Protein AF-A0A924QX94-F1 (afdb_monomer_lite)

Radius of gyration: 23.27 Å; chains: 1; bounding box: 50×50×62 Å

pLDDT: mean 78.45, std 13.88, range [42.31, 93.88]

Secondary structure (DSSP, 8-state):
------HHHHHHHHHHHHHHHHHHHHHHHHHHHHHHHHHHHH---HHHHHHHHHHHHHS--HHHHHHHHHHHHHHHHHHHHHHHHHHHHHHHHHHHHHHS----------

Structure (mmCIF, N/CA/C/O backbone):
data_AF-A0A924QX94-F1
#
_entry.id   AF-A0A924QX94-F1
#
loop_
_atom_site.group_PDB
_atom_site.id
_atom_site.type_symbol
_atom_site.label_atom_id
_atom_site.label_alt_id
_atom_site.label_comp_id
_atom_s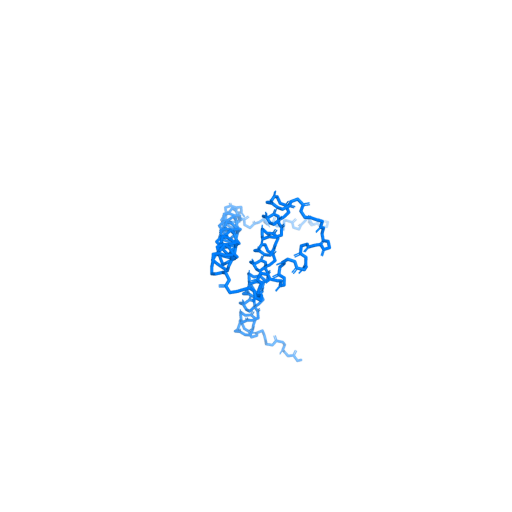ite.label_asym_id
_atom_site.label_entity_id
_atom_site.label_seq_id
_atom_site.pdbx_PDB_ins_code
_atom_site.Cartn_x
_atom_site.Cartn_y
_atom_site.Cartn_z
_atom_site.occupancy
_atom_site.B_iso_or_equiv
_atom_site.auth_seq_id
_atom_site.auth_comp_id
_atom_site.auth_asym_id
_atom_site.auth_atom_id
_atom_site.pdbx_PDB_model_num
ATOM 1 N N . MET A 1 1 ? 2.040 -14.437 -40.453 1.00 45.94 1 MET A N 1
ATOM 2 C CA . MET A 1 1 ? 1.591 -13.241 -39.712 1.00 45.94 1 MET A CA 1
ATOM 3 C C . MET A 1 1 ? 2.743 -12.791 -38.835 1.00 45.94 1 MET A C 1
ATOM 5 O O . MET A 1 1 ? 3.091 -13.493 -37.897 1.00 45.94 1 MET A O 1
ATOM 9 N N . SER A 1 2 ? 3.427 -11.716 -39.220 1.00 46.53 2 SER A N 1
ATOM 10 C CA . SER A 1 2 ? 4.551 -11.171 -38.459 1.00 46.53 2 SER A CA 1
ATOM 11 C C . SER A 1 2 ? 4.023 -10.560 -37.163 1.00 46.53 2 SER A C 1
ATOM 13 O O . SER A 1 2 ? 3.337 -9.541 -37.210 1.00 46.53 2 SER A O 1
ATOM 15 N N . ASN A 1 3 ? 4.331 -11.182 -36.024 1.00 59.75 3 ASN A N 1
ATOM 16 C CA . ASN A 1 3 ? 4.205 -10.555 -34.709 1.00 59.75 3 ASN A CA 1
ATOM 17 C C . ASN A 1 3 ? 5.176 -9.368 -34.662 1.00 59.75 3 ASN A C 1
ATOM 19 O O . ASN A 1 3 ? 6.325 -9.512 -34.248 1.00 59.75 3 ASN A O 1
ATOM 23 N N . PHE A 1 4 ? 4.740 -8.210 -35.158 1.00 59.66 4 PHE A N 1
ATOM 24 C CA . PHE A 1 4 ? 5.426 -6.951 -34.914 1.00 59.66 4 PHE A CA 1
ATOM 25 C C . PHE A 1 4 ? 5.345 -6.701 -33.407 1.00 59.66 4 PHE A C 1
ATOM 27 O O . PHE A 1 4 ? 4.271 -6.460 -32.863 1.00 59.66 4 PHE A O 1
ATOM 34 N N . TYR A 1 5 ? 6.476 -6.851 -32.723 1.00 73.38 5 TYR A N 1
ATOM 35 C CA . TYR A 1 5 ? 6.614 -6.452 -31.332 1.00 73.38 5 TYR A CA 1
ATOM 36 C C . TYR A 1 5 ? 6.483 -4.931 -31.286 1.00 73.38 5 TYR A C 1
ATOM 38 O O . TYR A 1 5 ? 7.376 -4.234 -31.764 1.00 73.38 5 TYR A O 1
ATOM 46 N N . ASP A 1 6 ? 5.365 -4.426 -30.768 1.00 82.06 6 ASP A N 1
ATOM 47 C CA . ASP A 1 6 ? 5.214 -3.003 -30.489 1.00 82.06 6 ASP A CA 1
ATOM 48 C C . ASP A 1 6 ? 5.859 -2.700 -29.121 1.00 82.06 6 ASP A C 1
ATOM 50 O O . ASP A 1 6 ? 5.294 -3.044 -28.071 1.00 82.06 6 ASP A O 1
ATOM 54 N N . PRO A 1 7 ? 7.058 -2.085 -29.097 1.00 84.88 7 PRO A N 1
ATOM 55 C CA . PRO A 1 7 ? 7.764 -1.799 -27.854 1.00 84.88 7 PRO A CA 1
ATOM 56 C C . PRO A 1 7 ? 6.993 -0.818 -26.964 1.00 84.88 7 PRO A C 1
ATOM 58 O O . PRO A 1 7 ? 7.144 -0.864 -25.741 1.00 84.88 7 PRO A O 1
ATOM 61 N N . TRP A 1 8 ? 6.157 0.046 -27.547 1.00 87.62 8 TRP A N 1
ATOM 62 C CA . TRP A 1 8 ? 5.393 1.042 -26.804 1.00 87.62 8 TRP A CA 1
ATOM 63 C C . TRP A 1 8 ? 4.228 0.407 -26.068 1.00 87.62 8 TRP A C 1
ATOM 65 O O . TRP A 1 8 ? 4.054 0.654 -24.874 1.00 87.62 8 TRP A O 1
ATOM 75 N N . GLN A 1 9 ? 3.482 -0.476 -26.732 1.00 87.56 9 GLN A N 1
ATOM 76 C CA . GLN A 1 9 ? 2.386 -1.198 -26.092 1.00 87.56 9 GLN A CA 1
ATOM 77 C C . GLN A 1 9 ? 2.892 -2.059 -24.924 1.00 87.56 9 GLN A C 1
ATOM 79 O O . GLN A 1 9 ? 2.299 -2.047 -23.841 1.00 87.56 9 GLN A O 1
ATOM 84 N N . HIS A 1 10 ? 4.027 -2.745 -25.102 1.00 85.81 10 HIS A N 1
ATOM 85 C CA . HIS A 1 10 ? 4.634 -3.539 -24.034 1.00 85.81 10 HIS A CA 1
ATOM 86 C C . HIS A 1 10 ? 5.108 -2.672 -22.853 1.00 85.81 10 HIS A C 1
ATOM 88 O O . HIS A 1 10 ? 4.845 -3.000 -21.693 1.00 85.81 10 HIS A O 1
ATOM 94 N N . ALA A 1 11 ? 5.757 -1.534 -23.127 1.00 86.56 11 ALA A N 1
ATOM 95 C CA . ALA A 1 11 ? 6.201 -0.601 -22.092 1.00 86.56 11 ALA A CA 1
ATOM 96 C C . ALA A 1 11 ? 5.026 -0.008 -21.296 1.00 86.56 11 ALA A C 1
ATOM 98 O O . ALA A 1 11 ? 5.083 0.058 -20.066 1.00 86.56 11 ALA A O 1
ATOM 99 N N . ILE A 1 12 ? 3.942 0.365 -21.983 1.00 91.31 12 ILE A N 1
ATOM 100 C CA . ILE A 1 12 ? 2.715 0.883 -21.368 1.00 91.31 12 ILE A CA 1
ATOM 101 C C . ILE A 1 12 ? 2.096 -0.167 -20.440 1.00 91.31 12 ILE A C 1
ATOM 103 O O . ILE A 1 12 ? 1.790 0.132 -19.284 1.00 91.31 12 ILE A O 1
ATOM 107 N N . GLN A 1 13 ? 1.962 -1.412 -20.902 1.00 90.25 13 GLN A N 1
ATOM 108 C CA . GLN A 1 13 ? 1.401 -2.495 -20.094 1.00 90.25 13 GLN A CA 1
ATOM 109 C C . GLN A 1 13 ? 2.226 -2.744 -18.823 1.00 90.25 13 GLN A C 1
ATOM 111 O O . GLN A 1 13 ? 1.664 -2.884 -17.733 1.00 90.25 13 GLN A O 1
ATOM 116 N N . LEU A 1 14 ? 3.557 -2.757 -18.936 1.00 88.81 14 LEU A N 1
ATOM 117 C CA . LEU A 1 14 ? 4.455 -2.902 -17.788 1.00 88.81 14 LEU A CA 1
ATOM 118 C C . LEU A 1 14 ? 4.328 -1.736 -16.804 1.00 88.81 14 LEU A C 1
ATOM 120 O O . LEU A 1 14 ? 4.304 -1.968 -15.595 1.00 88.81 14 LEU A O 1
ATOM 124 N N . PHE A 1 15 ? 4.230 -0.501 -17.301 1.00 89.56 15 PHE A N 1
ATOM 125 C CA . PHE A 1 15 ? 4.041 0.679 -16.462 1.00 89.56 15 PHE A CA 1
ATOM 126 C C . PHE A 1 15 ? 2.746 0.580 -15.651 1.00 89.56 15 PHE A C 1
ATOM 128 O O . PHE A 1 15 ? 2.796 0.633 -14.423 1.00 89.56 15 PHE A O 1
ATOM 135 N N . PHE A 1 16 ? 1.608 0.340 -16.307 1.00 91.88 16 PHE A N 1
ATOM 136 C CA . PHE A 1 16 ? 0.319 0.221 -15.621 1.00 91.88 16 PHE A CA 1
ATOM 137 C C . PHE A 1 16 ? 0.282 -0.944 -14.638 1.00 91.88 16 PHE A C 1
ATOM 139 O O . PHE A 1 16 ? -0.213 -0.786 -13.525 1.00 91.88 16 PHE A O 1
ATOM 146 N N . THR A 1 17 ? 0.862 -2.089 -15.003 1.00 91.38 17 THR A N 1
ATOM 147 C CA . THR A 1 17 ? 0.942 -3.246 -14.101 1.00 91.38 17 THR A CA 1
ATOM 148 C C . THR A 1 17 ? 1.728 -2.898 -12.838 1.00 91.38 17 THR A C 1
ATOM 150 O O . THR A 1 17 ? 1.294 -3.219 -11.734 1.00 91.38 17 THR A O 1
ATOM 153 N N . ARG A 1 18 ? 2.854 -2.186 -12.970 1.00 87.81 18 ARG A N 1
ATOM 154 C CA . ARG A 1 18 ? 3.674 -1.759 -11.825 1.00 87.81 18 ARG A CA 1
ATOM 155 C C . ARG A 1 18 ? 2.986 -0.699 -10.974 1.00 87.81 18 ARG A C 1
ATOM 157 O O . ARG A 1 18 ? 3.065 -0.780 -9.753 1.00 87.81 18 ARG A O 1
ATOM 164 N N . VAL A 1 19 ? 2.299 0.260 -11.593 1.00 91.44 19 VAL A N 1
ATOM 165 C CA . VAL A 1 1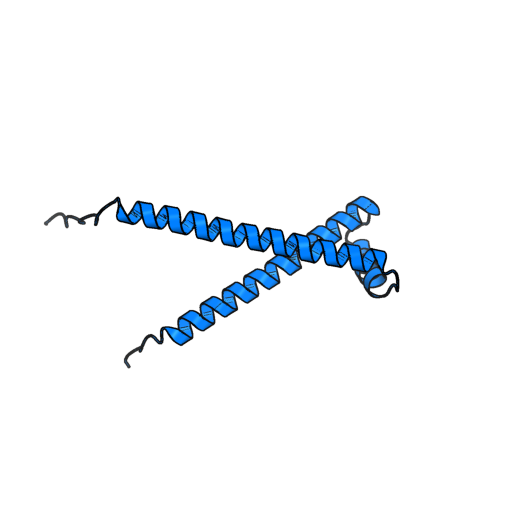9 ? 1.509 1.268 -10.868 1.00 91.44 19 VAL A CA 1
ATOM 166 C C . VAL A 1 19 ? 0.383 0.593 -10.088 1.00 91.44 19 VAL A C 1
ATOM 168 O O . VAL A 1 19 ? 0.215 0.870 -8.905 1.00 91.44 19 VAL A O 1
ATOM 171 N N . LEU A 1 20 ? -0.340 -0.343 -10.705 1.00 93.88 20 LEU A N 1
ATOM 172 C CA . LEU A 1 20 ? -1.409 -1.085 -10.041 1.00 93.88 20 LEU A CA 1
ATOM 173 C C . LEU A 1 20 ? -0.875 -1.927 -8.876 1.00 93.88 20 LEU A C 1
ATOM 175 O O . LEU A 1 20 ? -1.467 -1.924 -7.801 1.00 93.88 20 LEU A O 1
ATOM 179 N N . GLN A 1 21 ? 0.261 -2.604 -9.062 1.00 90.50 21 GLN A N 1
ATOM 180 C CA . GLN A 1 21 ? 0.934 -3.344 -7.991 1.00 90.50 21 GLN A CA 1
ATOM 181 C C . GLN A 1 21 ? 1.370 -2.421 -6.850 1.00 90.50 21 GLN A C 1
ATOM 183 O O . GLN A 1 21 ? 1.155 -2.754 -5.688 1.00 90.50 21 GLN A O 1
ATOM 188 N N . PHE A 1 22 ? 1.943 -1.258 -7.167 1.0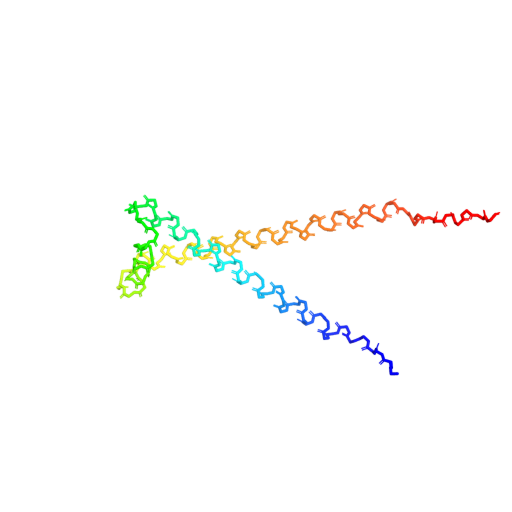0 92.00 22 PHE A N 1
ATOM 189 C CA . PHE A 1 22 ? 2.358 -0.269 -6.176 1.00 92.00 22 PHE A CA 1
ATOM 190 C C . PHE A 1 22 ? 1.167 0.236 -5.357 1.00 92.00 22 PHE A C 1
ATOM 192 O O . PHE A 1 22 ? 1.201 0.191 -4.128 1.00 92.00 22 PHE A O 1
ATOM 199 N N . VAL A 1 23 ? 0.101 0.676 -6.030 1.00 91.69 23 VAL A N 1
ATOM 200 C CA . VAL A 1 23 ? -1.112 1.182 -5.375 1.00 91.69 23 VAL A CA 1
ATOM 201 C C . VAL A 1 23 ? -1.774 0.074 -4.557 1.00 91.69 23 VAL A C 1
ATOM 203 O O . VAL A 1 23 ? -2.074 0.283 -3.385 1.00 91.69 23 VAL A O 1
ATOM 206 N N . GLY A 1 24 ? -1.935 -1.119 -5.133 1.00 91.88 24 GLY A N 1
ATOM 207 C CA . GLY A 1 24 ? -2.539 -2.266 -4.457 1.00 91.88 24 GLY A CA 1
ATOM 208 C C . GLY A 1 24 ? -1.780 -2.668 -3.193 1.00 91.88 24 GLY A C 1
ATOM 209 O O . GLY A 1 24 ? -2.386 -2.798 -2.133 1.00 91.88 24 GLY A O 1
ATOM 210 N N . LEU A 1 25 ? -0.452 -2.794 -3.269 1.00 92.19 25 LEU A N 1
ATOM 211 C CA . LEU A 1 25 ? 0.379 -3.115 -2.105 1.00 92.19 25 LEU A CA 1
ATOM 212 C C . LEU A 1 25 ? 0.357 -2.006 -1.053 1.00 92.19 25 LEU A C 1
ATOM 214 O O . LEU A 1 25 ? 0.292 -2.310 0.134 1.00 92.19 25 LEU A O 1
ATOM 218 N N . SER A 1 26 ? 0.374 -0.737 -1.468 1.00 91.06 26 SER A N 1
ATOM 219 C CA . SER A 1 26 ? 0.336 0.401 -0.540 1.00 91.06 26 SER A CA 1
ATOM 220 C C . SER A 1 26 ? -0.982 0.448 0.229 1.00 91.06 26 SER A C 1
ATOM 222 O O . SER A 1 26 ? -0.980 0.631 1.443 1.00 91.06 26 SER A O 1
ATOM 224 N N . VAL A 1 27 ? -2.106 0.211 -0.455 1.00 90.94 27 VAL A N 1
ATOM 225 C CA . VAL A 1 27 ? -3.430 0.135 0.176 1.00 90.94 27 VAL A CA 1
ATOM 226 C C . VAL A 1 27 ? -3.516 -1.064 1.116 1.00 90.94 27 VAL A C 1
ATOM 228 O O . VAL A 1 27 ? -3.928 -0.900 2.260 1.00 90.94 27 VAL A O 1
ATOM 231 N N . LEU A 1 28 ? -3.094 -2.254 0.680 1.00 93.31 28 LEU A N 1
ATOM 232 C CA . LEU A 1 28 ? -3.127 -3.456 1.520 1.00 93.31 28 LEU A CA 1
ATOM 233 C C . LEU A 1 28 ? -2.266 -3.300 2.776 1.00 93.31 28 LEU A C 1
ATOM 235 O O . LEU A 1 28 ? -2.719 -3.617 3.873 1.00 93.31 28 LEU A O 1
ATOM 239 N N . LEU A 1 29 ? -1.047 -2.779 2.630 1.00 92.00 29 LEU A N 1
ATOM 240 C CA . LEU A 1 29 ? -0.140 -2.554 3.750 1.00 92.00 29 LEU A CA 1
ATOM 241 C C . LEU A 1 29 ? -0.663 -1.459 4.690 1.00 92.00 29 LEU A C 1
ATOM 243 O O . LEU A 1 29 ? -0.566 -1.608 5.905 1.00 92.00 29 LEU A O 1
ATOM 247 N N . GLY A 1 30 ? -1.254 -0.391 4.149 1.00 89.94 30 GLY A N 1
ATOM 248 C CA . GLY A 1 30 ? -1.860 0.680 4.941 1.00 89.94 30 GLY A CA 1
ATOM 249 C C . GLY A 1 30 ? -3.069 0.201 5.743 1.00 89.94 30 GLY A C 1
ATOM 250 O O . GLY A 1 30 ? -3.152 0.467 6.941 1.00 89.94 30 GLY A O 1
ATOM 251 N N . LEU A 1 31 ? -3.957 -0.583 5.122 1.00 88.81 31 LEU A N 1
ATOM 252 C CA . LEU A 1 31 ? -5.092 -1.221 5.798 1.00 88.81 31 LEU A CA 1
ATOM 253 C C . LEU A 1 31 ? -4.636 -2.228 6.856 1.00 88.81 31 LEU A C 1
ATOM 255 O O . LEU A 1 31 ? -5.222 -2.291 7.933 1.00 88.81 31 LEU A O 1
ATOM 259 N N . PHE A 1 32 ? -3.579 -2.992 6.577 1.00 89.56 32 PHE A N 1
ATOM 260 C CA . PHE A 1 32 ? -2.998 -3.909 7.551 1.00 89.56 32 PHE A CA 1
ATOM 261 C C . PHE A 1 32 ? -2.420 -3.156 8.756 1.00 89.56 32 PHE A C 1
ATOM 263 O O . PHE A 1 32 ? -2.731 -3.497 9.894 1.00 89.56 32 PHE A O 1
ATOM 270 N N . ALA A 1 33 ? -1.642 -2.096 8.523 1.00 88.94 33 ALA A N 1
ATOM 271 C CA . ALA A 1 33 ? -1.100 -1.253 9.588 1.00 88.94 33 ALA A CA 1
ATOM 272 C C . ALA A 1 33 ? -2.216 -0.621 10.433 1.00 88.94 33 ALA A C 1
ATOM 274 O O . ALA A 1 33 ? -2.137 -0.617 11.660 1.00 88.94 33 ALA A O 1
ATOM 275 N N . TRP A 1 34 ? -3.280 -0.152 9.783 1.00 89.12 34 TRP A N 1
ATOM 276 C CA . TRP A 1 34 ? -4.472 0.362 10.448 1.00 89.12 34 TRP A CA 1
ATOM 277 C C . TRP A 1 34 ? -5.163 -0.700 11.317 1.00 89.12 34 TRP A C 1
ATOM 279 O O . TRP A 1 34 ? -5.458 -0.447 12.485 1.00 89.12 34 TRP A O 1
ATOM 289 N N . ALA A 1 35 ? -5.365 -1.909 10.789 1.00 85.56 35 ALA A N 1
ATOM 290 C CA . ALA A 1 35 ? -5.970 -3.016 11.527 1.00 85.56 35 ALA A CA 1
ATOM 291 C C . ALA A 1 35 ? -5.131 -3.426 12.748 1.00 85.56 35 ALA A C 1
ATOM 293 O O . ALA A 1 35 ? -5.680 -3.639 13.827 1.00 85.56 35 ALA A O 1
ATOM 294 N N . VAL A 1 36 ? -3.803 -3.486 12.602 1.00 86.94 36 VAL A N 1
ATOM 295 C CA . VAL A 1 36 ? -2.874 -3.767 13.708 1.00 86.94 36 VAL A CA 1
ATOM 296 C C . VAL A 1 36 ? -2.945 -2.675 14.774 1.00 86.94 36 VAL A C 1
ATOM 298 O O . VAL A 1 36 ? -3.000 -2.989 15.962 1.00 86.94 36 VAL A O 1
ATOM 301 N N . LEU A 1 37 ? -2.986 -1.404 14.369 1.00 87.06 37 LEU A N 1
ATOM 302 C CA . LEU A 1 37 ? -3.086 -0.273 15.291 1.00 87.06 37 LEU A CA 1
ATOM 303 C C . LEU A 1 37 ? -4.386 -0.325 16.104 1.00 87.06 37 LEU A C 1
ATOM 305 O O . LEU A 1 37 ? -4.353 -0.199 17.327 1.00 87.06 37 LEU A O 1
ATOM 309 N N . LEU A 1 38 ? -5.519 -0.572 15.443 1.00 84.38 38 LEU A N 1
ATOM 310 C CA . LEU A 1 38 ? -6.808 -0.733 16.113 1.00 84.38 38 LEU A CA 1
ATOM 311 C C . LEU A 1 38 ? -6.827 -1.955 17.040 1.00 84.38 38 LEU A C 1
ATOM 313 O O . LEU A 1 38 ? -7.342 -1.867 18.154 1.00 84.38 38 LEU A O 1
ATOM 317 N N . HIS A 1 39 ? -6.246 -3.078 16.612 1.00 83.56 39 HIS A N 1
ATOM 318 C CA . HIS A 1 39 ? -6.156 -4.276 17.442 1.00 83.56 39 HIS A CA 1
ATOM 319 C C . HIS A 1 39 ? -5.343 -4.004 18.707 1.00 83.56 39 HIS A C 1
ATOM 321 O O . HIS A 1 39 ? -5.758 -4.387 19.796 1.00 83.56 39 HIS A O 1
ATOM 327 N N . TRP A 1 40 ? -4.217 -3.302 18.583 1.00 84.81 40 TRP A N 1
ATOM 328 C CA . TRP A 1 40 ? -3.361 -3.013 19.725 1.00 84.81 40 TRP A CA 1
ATOM 329 C C . TRP A 1 40 ? -3.988 -2.000 20.687 1.00 84.81 40 TRP A C 1
ATOM 331 O O . TRP A 1 40 ? -3.924 -2.190 21.898 1.00 84.81 40 TRP A O 1
ATOM 341 N N . TYR A 1 41 ? -4.627 -0.951 20.162 1.00 81.69 41 TYR A N 1
ATOM 342 C CA . TYR A 1 41 ? -5.194 0.120 20.982 1.00 81.69 41 TYR A CA 1
ATOM 343 C C . TYR A 1 41 ? -6.495 -0.288 21.687 1.00 81.69 41 TYR A C 1
ATOM 345 O O . TYR A 1 41 ? -6.714 0.078 22.838 1.00 81.69 41 TYR A O 1
ATOM 353 N N . PHE A 1 42 ? -7.350 -1.064 21.016 1.00 79.06 42 PHE A N 1
ATOM 354 C CA . PHE A 1 42 ? -8.671 -1.437 21.531 1.00 79.06 42 PHE A CA 1
ATOM 355 C C . PHE A 1 42 ? -8.778 -2.903 21.963 1.00 79.06 42 PHE A C 1
ATOM 357 O O . PHE A 1 42 ? -9.849 -3.326 22.393 1.00 79.06 42 PHE A O 1
ATOM 364 N N . THR A 1 43 ? -7.711 -3.706 21.841 1.00 77.00 43 THR A N 1
ATOM 365 C CA . THR A 1 43 ? -7.757 -5.177 22.015 1.00 77.00 43 THR A CA 1
ATOM 366 C C . THR A 1 43 ? -8.881 -5.828 21.192 1.00 77.00 43 THR A C 1
ATOM 368 O O . THR A 1 43 ? -9.470 -6.833 21.582 1.00 77.00 43 THR A O 1
ATOM 371 N N . ALA A 1 44 ? -9.224 -5.210 20.057 1.00 64.56 44 ALA A N 1
ATOM 372 C CA . ALA A 1 44 ? -10.440 -5.512 19.316 1.00 64.56 44 ALA A CA 1
ATOM 373 C C . ALA A 1 44 ? -10.333 -6.876 18.623 1.00 64.56 44 ALA A C 1
ATOM 375 O O . ALA A 1 44 ? -9.301 -7.205 18.028 1.00 64.56 44 ALA A O 1
ATOM 376 N N . SER A 1 45 ? -11.411 -7.661 18.661 1.00 75.06 45 SER A N 1
ATOM 377 C CA . SER A 1 45 ? -11.498 -8.887 17.871 1.00 75.06 45 SER A CA 1
ATOM 378 C C . SER A 1 45 ? -11.531 -8.550 16.371 1.00 75.06 45 SER A C 1
ATOM 380 O O . SER A 1 45 ? -11.926 -7.452 15.976 1.00 75.06 45 SER A O 1
ATOM 382 N N . TRP A 1 46 ? -11.143 -9.487 15.498 1.00 69.88 46 TRP A N 1
ATOM 383 C CA . TRP A 1 46 ? -11.149 -9.249 14.044 1.00 69.88 46 TRP A CA 1
ATOM 384 C C . TRP A 1 46 ? -12.526 -8.847 13.489 1.00 69.88 46 TRP A C 1
ATOM 386 O O . TRP A 1 46 ? -12.600 -8.097 12.518 1.0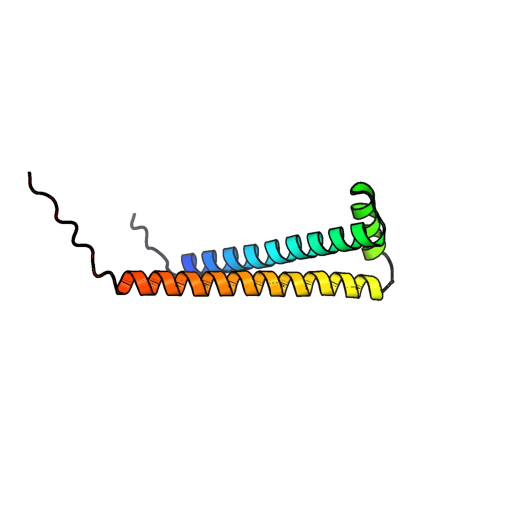0 69.88 46 TRP A O 1
ATOM 396 N N . ALA A 1 47 ? -13.613 -9.306 14.118 1.00 72.19 47 ALA A N 1
ATOM 397 C CA . ALA A 1 47 ? -14.975 -8.917 13.756 1.00 72.19 47 ALA A CA 1
ATOM 398 C C . ALA A 1 47 ? -15.279 -7.456 14.128 1.00 72.19 47 ALA A C 1
ATOM 400 O O . ALA A 1 47 ? -15.947 -6.743 13.375 1.00 72.19 47 ALA A O 1
ATOM 401 N N . ASP A 1 48 ? -14.739 -6.995 15.256 1.00 70.62 48 ASP A N 1
ATOM 402 C CA . ASP A 1 48 ? -14.892 -5.616 15.703 1.00 70.62 48 ASP A CA 1
ATOM 403 C C . ASP A 1 48 ? -14.058 -4.668 14.840 1.00 70.62 48 ASP A C 1
ATOM 405 O O . ASP A 1 48 ? -14.545 -3.604 14.478 1.00 70.62 48 ASP A O 1
ATOM 409 N N . LEU A 1 49 ? -12.867 -5.070 14.385 1.00 72.50 49 LEU A N 1
ATOM 410 C CA . LEU A 1 49 ? -12.030 -4.243 13.503 1.00 72.50 49 LEU A CA 1
ATOM 411 C C . LEU A 1 49 ? -12.777 -3.737 12.263 1.00 72.50 49 LEU 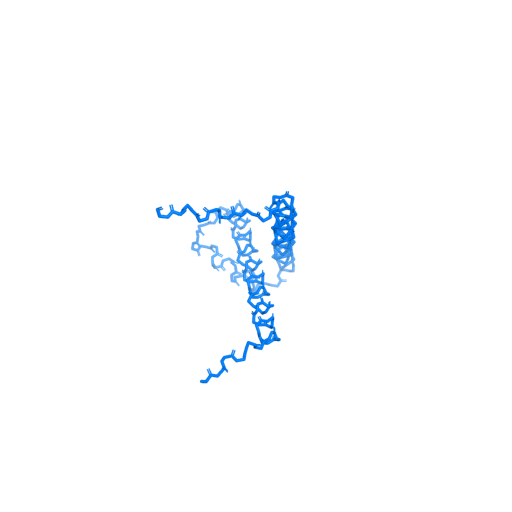A C 1
ATOM 413 O O . LEU A 1 49 ? -12.628 -2.572 11.896 1.00 72.50 49 LEU A O 1
ATOM 417 N N . VAL A 1 50 ? -13.610 -4.573 11.636 1.00 74.56 50 VAL A N 1
ATOM 418 C CA . VAL A 1 50 ? -14.388 -4.180 10.449 1.00 74.56 50 VAL A CA 1
ATOM 419 C C . VAL A 1 50 ? -15.444 -3.132 10.801 1.00 74.56 50 VAL A C 1
ATOM 421 O O . VAL A 1 50 ? -15.583 -2.137 10.088 1.00 74.56 50 VAL A O 1
ATOM 424 N N . ARG A 1 51 ? -16.154 -3.317 11.921 1.00 75.56 51 ARG A N 1
ATOM 425 C CA . ARG A 1 51 ? -17.145 -2.345 12.408 1.00 75.56 51 ARG A CA 1
ATOM 426 C C . ARG A 1 51 ? -16.493 -1.033 12.817 1.00 75.56 51 ARG A C 1
ATOM 428 O O . ARG A 1 51 ? -16.919 0.012 12.352 1.00 75.56 51 ARG A O 1
ATOM 435 N N . TRP A 1 52 ? -15.413 -1.087 13.586 1.00 71.69 52 TRP A N 1
ATOM 436 C CA . TRP A 1 52 ? -14.690 0.097 14.044 1.00 71.69 52 TRP A CA 1
ATOM 437 C C . TRP A 1 52 ? -14.064 0.871 12.886 1.00 71.69 52 TRP A C 1
ATOM 439 O O . TRP A 1 52 ? -14.109 2.095 12.874 1.00 71.69 52 TRP A O 1
ATOM 449 N N . SER A 1 53 ? -13.551 0.181 11.867 1.00 71.19 53 SER A N 1
ATOM 450 C CA . SER A 1 53 ? -13.071 0.835 10.643 1.00 71.19 53 SER A CA 1
ATOM 451 C C . SER A 1 53 ? -14.194 1.589 9.926 1.00 71.19 53 SER A C 1
ATOM 453 O O . SER A 1 53 ? -13.990 2.706 9.455 1.00 71.19 53 SER A O 1
ATOM 455 N N . TRP A 1 54 ? -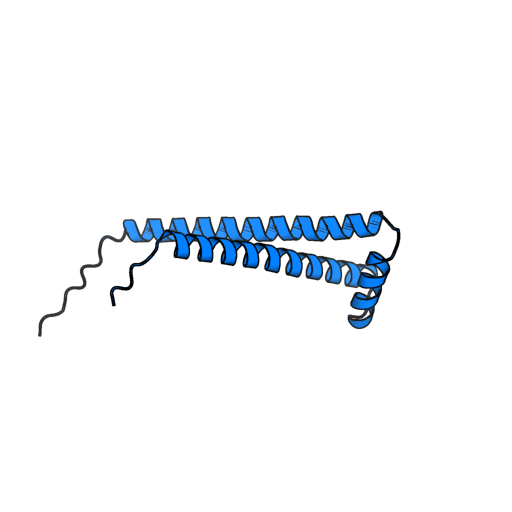15.389 0.995 9.866 1.00 75.00 54 TRP A N 1
ATOM 456 C CA . TRP A 1 54 ? -16.569 1.608 9.258 1.00 75.00 54 TRP A CA 1
ATOM 457 C C . TRP A 1 54 ? -17.120 2.777 10.083 1.00 75.00 54 TRP A C 1
ATOM 459 O O . TRP A 1 54 ? -17.486 3.817 9.534 1.00 75.00 54 TRP A O 1
ATOM 469 N N . ASP A 1 55 ? -17.127 2.632 11.404 1.00 74.19 55 ASP A N 1
ATOM 470 C CA . ASP A 1 55 ? -17.599 3.653 12.331 1.00 74.19 55 ASP A CA 1
ATOM 471 C C . ASP A 1 55 ? -16.634 4.839 12.387 1.00 74.19 55 ASP A C 1
ATOM 473 O O . ASP A 1 55 ? -17.086 5.978 12.392 1.00 74.19 55 ASP A O 1
ATOM 477 N N . VAL A 1 56 ? -15.318 4.611 12.313 1.00 72.31 56 VAL A N 1
ATOM 478 C CA . VAL A 1 56 ? -14.313 5.676 12.154 1.00 72.31 56 VAL A CA 1
ATOM 479 C C . VAL A 1 56 ? -14.464 6.382 10.808 1.00 72.31 56 VAL A C 1
ATOM 481 O O . VAL A 1 56 ? -14.374 7.604 10.749 1.00 72.31 56 VAL A O 1
ATOM 484 N N . ALA A 1 57 ? -14.752 5.659 9.723 1.00 70.69 57 ALA A N 1
ATOM 485 C CA . ALA A 1 57 ? -15.008 6.284 8.424 1.00 70.69 57 ALA A CA 1
ATOM 486 C C . ALA A 1 57 ? -16.272 7.168 8.434 1.00 70.69 57 ALA A C 1
ATOM 488 O O . ALA A 1 57 ? -16.340 8.156 7.703 1.00 70.69 57 ALA A O 1
ATOM 489 N N . ARG A 1 58 ? -17.264 6.832 9.271 1.00 76.31 58 ARG A N 1
ATOM 490 C CA . ARG A 1 58 ? -18.487 7.624 9.478 1.00 76.31 58 ARG A CA 1
ATOM 491 C C . ARG A 1 58 ? -18.371 8.692 10.557 1.00 76.31 58 ARG A C 1
ATOM 493 O O . ARG A 1 58 ? -19.186 9.616 10.564 1.00 76.31 58 ARG A O 1
ATOM 500 N N . SER A 1 59 ? -17.420 8.569 11.475 1.00 73.62 59 SER A N 1
ATOM 501 C CA . SER A 1 59 ? -17.252 9.537 12.547 1.00 73.62 59 SER A CA 1
ATOM 502 C C . SER A 1 59 ? -16.682 10.838 11.982 1.00 73.62 59 SER A C 1
ATOM 504 O O . SER A 1 59 ? -15.862 10.852 11.066 1.00 73.62 59 SER A O 1
ATOM 506 N N . GLY A 1 60 ? -17.126 11.967 12.534 1.00 71.44 60 GLY A N 1
ATOM 507 C CA . GLY A 1 60 ? -16.558 13.280 12.219 1.00 71.44 60 GLY A CA 1
ATOM 508 C C . GLY A 1 60 ? -15.215 13.539 12.909 1.00 71.44 60 GLY A C 1
ATOM 509 O O . GLY A 1 60 ? -14.759 14.685 12.931 1.00 71.44 60 GLY A O 1
ATOM 510 N N . ASP A 1 61 ? -14.608 12.519 13.524 1.00 80.81 61 ASP A N 1
ATOM 511 C CA . ASP A 1 61 ? -13.398 12.687 14.316 1.00 80.81 61 ASP A CA 1
ATOM 512 C C . ASP A 1 61 ? -12.167 12.775 13.409 1.00 80.81 61 ASP A C 1
ATOM 514 O O . ASP A 1 61 ? -11.579 11.782 12.969 1.00 80.81 61 ASP A O 1
ATOM 518 N N . ARG A 1 62 ? -11.773 14.021 13.136 1.00 83.56 62 ARG A N 1
ATOM 519 C CA . ARG A 1 62 ? -10.653 14.364 12.252 1.00 83.56 62 ARG A CA 1
ATOM 520 C C . ARG A 1 62 ? -9.328 13.748 12.703 1.00 83.56 62 ARG A C 1
ATOM 522 O O . ARG A 1 62 ? -8.456 13.540 11.861 1.00 83.56 62 ARG A O 1
ATOM 529 N N . HIS A 1 63 ? -9.164 13.445 13.993 1.00 85.19 63 HIS A N 1
ATOM 530 C CA . HIS A 1 63 ? -7.936 12.834 14.502 1.00 85.19 63 HIS A CA 1
ATOM 531 C C . HIS A 1 63 ? -7.757 11.423 13.947 1.00 85.19 63 HIS A C 1
ATOM 533 O O . HIS A 1 63 ? -6.698 11.107 13.408 1.00 85.19 63 HIS A O 1
ATOM 539 N N . TRP A 1 64 ? -8.803 10.598 13.994 1.00 82.62 64 TRP A N 1
ATOM 540 C CA . TRP A 1 64 ? -8.739 9.224 13.502 1.00 82.62 64 TRP A CA 1
ATOM 541 C C . TRP A 1 64 ? -8.600 9.147 11.981 1.00 82.62 64 TRP A C 1
ATOM 543 O O . TRP A 1 64 ? -7.860 8.299 11.484 1.00 82.62 64 TRP A O 1
ATOM 553 N N . HIS A 1 65 ? -9.210 10.077 11.239 1.00 84.06 65 HIS A N 1
ATOM 554 C CA . HIS A 1 65 ? -8.952 10.213 9.797 1.00 84.06 65 HIS A CA 1
ATOM 555 C C . HIS A 1 65 ? -7.497 10.591 9.511 1.00 84.06 65 HIS A C 1
ATOM 557 O O . HIS A 1 65 ? -6.898 10.055 8.580 1.00 84.06 65 HIS A O 1
ATOM 563 N N . GLY A 1 66 ? -6.907 11.467 10.330 1.00 86.94 66 GLY A N 1
ATOM 564 C CA . GLY A 1 66 ? -5.491 11.825 10.242 1.00 86.94 66 GLY A CA 1
ATOM 565 C C . GLY A 1 66 ? -4.564 10.635 10.495 1.00 86.94 66 GLY A C 1
ATOM 566 O O . GLY A 1 66 ? -3.630 10.410 9.727 1.00 86.94 66 GLY A O 1
ATOM 567 N N . VAL A 1 67 ? -4.847 9.828 11.522 1.00 87.56 67 VAL A N 1
ATOM 568 C CA . VAL A 1 67 ? -4.077 8.608 11.824 1.00 87.56 67 VAL A CA 1
ATOM 569 C C . VAL A 1 67 ? -4.197 7.589 10.690 1.00 87.56 67 VAL A C 1
ATOM 571 O O . VAL A 1 67 ? -3.186 7.045 10.248 1.00 87.56 67 VAL A O 1
ATOM 574 N N . PHE A 1 68 ? -5.402 7.380 10.157 1.00 87.31 68 PHE A N 1
ATOM 575 C CA . PHE A 1 68 ? -5.607 6.512 8.998 1.00 87.31 68 PHE A CA 1
ATOM 576 C C . PHE A 1 68 ? -4.811 6.993 7.774 1.00 87.31 68 PHE A C 1
ATOM 578 O O . PHE A 1 68 ? -4.106 6.208 7.137 1.00 87.31 68 PHE A O 1
ATOM 585 N N . ALA A 1 69 ? -4.858 8.293 7.469 1.00 87.56 69 ALA A N 1
ATOM 586 C CA . ALA A 1 69 ? -4.087 8.875 6.374 1.00 87.56 69 ALA A CA 1
ATOM 587 C C . ALA A 1 69 ? -2.574 8.683 6.574 1.00 87.56 69 ALA A C 1
ATOM 589 O O . ALA A 1 69 ? -1.871 8.325 5.628 1.00 87.56 69 ALA A O 1
ATOM 590 N N . LEU A 1 70 ? -2.074 8.839 7.804 1.00 90.56 70 LEU A N 1
ATOM 591 C CA . LEU A 1 70 ? -0.675 8.564 8.140 1.00 90.56 70 LEU A CA 1
ATOM 592 C C . LEU A 1 70 ? -0.303 7.098 7.890 1.00 90.56 70 LEU A C 1
ATOM 594 O O . LEU A 1 70 ? 0.745 6.848 7.296 1.00 90.56 70 LEU A O 1
ATOM 598 N N . CYS A 1 71 ? -1.159 6.135 8.251 1.00 90.25 71 CYS A N 1
ATOM 599 C CA . CYS A 1 71 ? -0.932 4.720 7.936 1.00 90.25 71 CYS A CA 1
ATOM 600 C C . CYS A 1 71 ? -0.777 4.495 6.423 1.00 90.25 71 CYS A C 1
ATOM 602 O O . CYS A 1 71 ? 0.144 3.798 5.995 1.00 90.25 71 CYS A O 1
ATOM 604 N N . MET A 1 72 ? -1.623 5.129 5.607 1.00 91.00 72 MET A N 1
ATOM 605 C CA . MET A 1 72 ? -1.565 5.014 4.144 1.00 91.00 72 MET A CA 1
ATOM 606 C C . MET A 1 72 ? -0.304 5.663 3.555 1.00 91.00 72 MET A C 1
ATOM 608 O O . MET A 1 72 ? 0.318 5.108 2.644 1.00 91.00 72 MET A O 1
ATOM 612 N N . VAL A 1 73 ? 0.115 6.815 4.087 1.00 91.88 73 VAL A N 1
ATOM 613 C CA . VAL A 1 73 ? 1.346 7.504 3.664 1.00 91.88 73 VAL A CA 1
ATOM 614 C C . VAL A 1 73 ? 2.579 6.676 4.019 1.00 91.88 73 VAL A C 1
ATOM 616 O O . VAL A 1 73 ? 3.424 6.444 3.156 1.00 91.88 73 VAL A O 1
ATOM 619 N N . ILE A 1 74 ? 2.666 6.176 5.253 1.00 92.19 74 ILE A N 1
ATOM 620 C CA . ILE A 1 74 ? 3.783 5.335 5.704 1.00 92.19 74 ILE A CA 1
ATOM 621 C C . ILE A 1 74 ? 3.864 4.065 4.856 1.00 92.19 74 ILE A C 1
ATOM 623 O O . ILE A 1 74 ? 4.944 3.716 4.379 1.00 92.19 74 ILE A O 1
ATOM 627 N N . ALA A 1 75 ? 2.730 3.409 4.601 1.00 91.69 75 ALA A N 1
ATOM 628 C CA . ALA A 1 75 ? 2.681 2.238 3.737 1.00 91.69 75 ALA A CA 1
ATOM 629 C C . ALA A 1 75 ? 3.183 2.546 2.317 1.00 91.69 75 ALA A C 1
ATOM 631 O O . ALA A 1 75 ? 3.995 1.797 1.778 1.00 91.69 75 ALA A O 1
ATOM 632 N N . SER A 1 76 ? 2.777 3.680 1.743 1.00 89.75 76 SER A N 1
ATOM 633 C CA . SER A 1 76 ? 3.231 4.112 0.414 1.00 89.75 76 SER A CA 1
ATOM 634 C C . SER A 1 76 ? 4.741 4.376 0.371 1.00 89.75 76 SER A C 1
ATOM 636 O O . SER A 1 76 ? 5.410 3.991 -0.589 1.00 89.75 76 SER A O 1
ATOM 638 N N . ILE A 1 77 ? 5.301 4.984 1.424 1.00 93.06 77 ILE A N 1
ATOM 639 C CA . ILE A 1 77 ? 6.749 5.211 1.555 1.00 93.06 77 ILE A CA 1
ATOM 640 C C . ILE A 1 77 ? 7.494 3.876 1.656 1.00 93.06 77 ILE A C 1
ATOM 642 O O . ILE A 1 77 ? 8.490 3.685 0.959 1.00 93.06 77 ILE A O 1
ATOM 646 N N . LEU A 1 78 ? 7.006 2.936 2.471 1.00 92.12 78 LEU A N 1
ATOM 647 C CA . LEU A 1 78 ? 7.617 1.614 2.637 1.00 92.12 78 LEU A CA 1
ATOM 648 C C . LEU A 1 78 ? 7.600 0.808 1.338 1.00 92.12 78 LEU A C 1
ATOM 650 O O . LEU A 1 78 ? 8.619 0.229 0.961 1.00 92.12 78 LEU A O 1
ATOM 654 N N . VAL A 1 79 ? 6.475 0.803 0.621 1.00 91.69 79 VAL A N 1
ATOM 655 C CA . VAL A 1 79 ? 6.381 0.149 -0.689 1.00 91.69 79 VAL A CA 1
ATOM 656 C C . VAL A 1 79 ? 7.312 0.844 -1.686 1.00 91.69 79 VAL A C 1
ATOM 658 O O . VAL A 1 79 ? 8.061 0.172 -2.389 1.00 91.69 79 VAL A O 1
ATOM 661 N N . GLY A 1 80 ? 7.362 2.178 -1.711 1.00 89.81 80 GLY A N 1
ATOM 662 C CA . GLY A 1 80 ? 8.293 2.923 -2.569 1.00 89.81 80 GLY A CA 1
ATOM 663 C C . GLY A 1 80 ? 9.756 2.581 -2.285 1.00 89.81 80 GLY A C 1
ATOM 664 O O . GLY A 1 80 ? 10.542 2.328 -3.205 1.00 89.81 80 GLY A O 1
ATOM 665 N N . TRP A 1 81 ? 10.116 2.487 -1.008 1.00 92.25 81 TRP A N 1
ATOM 666 C CA . TRP A 1 81 ? 11.442 2.059 -0.588 1.00 92.25 81 TRP A CA 1
ATOM 667 C C . TRP A 1 81 ? 11.739 0.615 -1.014 1.00 92.25 81 TRP A C 1
ATOM 669 O O . TRP A 1 81 ? 12.790 0.345 -1.592 1.00 92.25 81 TRP A O 1
ATOM 679 N N . LEU A 1 82 ? 10.793 -0.310 -0.855 1.00 89.50 82 LEU A N 1
ATOM 680 C CA . LEU A 1 82 ? 10.947 -1.691 -1.316 1.00 89.50 82 LEU A CA 1
ATOM 681 C C . LEU A 1 82 ? 11.210 -1.760 -2.830 1.00 89.50 82 LEU A C 1
ATOM 683 O O . LEU A 1 82 ? 12.166 -2.401 -3.267 1.00 89.50 82 LEU A O 1
ATOM 687 N N . PHE A 1 83 ? 10.409 -1.059 -3.636 1.00 87.62 83 PHE A N 1
ATOM 688 C CA . PHE A 1 83 ? 10.571 -1.032 -5.093 1.00 87.62 83 PHE A CA 1
ATOM 689 C C . PHE A 1 83 ? 11.922 -0.439 -5.510 1.00 87.62 83 PHE A C 1
ATOM 691 O O . PHE A 1 83 ? 12.603 -1.006 -6.367 1.00 87.62 83 PHE A O 1
ATOM 698 N N . THR A 1 84 ? 12.346 0.668 -4.895 1.00 87.50 84 THR A N 1
ATOM 699 C CA . THR A 1 84 ? 13.660 1.274 -5.182 1.00 87.50 84 THR A CA 1
ATOM 700 C C . THR A 1 84 ? 14.811 0.343 -4.806 1.00 87.50 84 THR A C 1
ATOM 702 O O . THR A 1 84 ? 15.752 0.193 -5.587 1.00 87.50 84 THR A O 1
ATOM 705 N N . THR A 1 85 ? 14.700 -0.362 -3.680 1.00 87.94 85 THR A N 1
ATOM 706 C CA . THR A 1 85 ? 15.705 -1.333 -3.225 1.00 87.94 85 THR A CA 1
ATOM 707 C C . THR A 1 85 ? 15.805 -2.525 -4.179 1.00 87.94 85 THR A C 1
ATOM 709 O O . THR A 1 85 ? 16.904 -2.900 -4.586 1.00 87.94 85 THR A O 1
ATOM 712 N N . ILE A 1 86 ? 14.672 -3.081 -4.622 1.00 86.00 86 ILE A N 1
ATOM 713 C CA . ILE A 1 86 ? 14.636 -4.179 -5.603 1.00 86.00 86 ILE A CA 1
ATOM 714 C C . ILE A 1 86 ? 15.259 -3.741 -6.934 1.00 86.00 86 ILE A C 1
ATOM 716 O O . ILE A 1 86 ? 16.061 -4.473 -7.518 1.00 86.00 86 ILE A O 1
ATOM 720 N N . ILE A 1 87 ? 14.934 -2.535 -7.412 1.00 85.19 87 ILE A N 1
ATOM 721 C CA . ILE A 1 87 ? 15.515 -1.996 -8.648 1.00 85.19 87 ILE A CA 1
ATOM 722 C C . ILE A 1 87 ? 17.031 -1.840 -8.499 1.00 85.19 87 ILE A C 1
ATOM 724 O O . ILE A 1 87 ? 17.770 -2.260 -9.392 1.00 85.19 87 ILE A O 1
ATOM 728 N N . LEU A 1 88 ? 17.512 -1.298 -7.379 1.00 83.19 88 LEU A N 1
ATOM 729 C CA . LEU A 1 88 ? 18.944 -1.148 -7.118 1.00 83.19 88 LEU A CA 1
ATOM 730 C C . LEU A 1 88 ? 19.663 -2.506 -7.113 1.00 83.19 88 LEU A C 1
ATOM 732 O O . LEU A 1 88 ? 20.665 -2.671 -7.809 1.00 83.19 88 LEU A O 1
ATOM 736 N N . LEU A 1 89 ? 19.108 -3.503 -6.419 1.00 82.38 89 LEU A N 1
ATOM 737 C CA . LEU A 1 89 ? 19.645 -4.867 -6.384 1.00 82.38 89 LEU A CA 1
ATOM 738 C C . LEU A 1 89 ? 19.669 -5.516 -7.776 1.00 82.38 89 LEU A C 1
ATOM 740 O O . LEU A 1 89 ? 20.663 -6.136 -8.154 1.00 82.38 89 LEU A O 1
ATOM 744 N N . SER A 1 90 ? 18.623 -5.321 -8.583 1.00 77.56 90 SER A N 1
ATOM 745 C CA . SER A 1 90 ? 18.567 -5.854 -9.954 1.00 77.56 90 SER A CA 1
ATOM 746 C C . SER A 1 90 ? 19.629 -5.240 -10.879 1.00 77.56 90 SER A C 1
ATOM 748 O O . SER A 1 90 ? 20.183 -5.924 -11.749 1.00 77.56 90 SER A O 1
ATOM 750 N N . ARG A 1 91 ? 19.966 -3.959 -10.668 1.00 73.69 91 ARG A N 1
ATOM 751 C CA . ARG A 1 91 ? 21.038 -3.269 -11.400 1.00 73.69 91 ARG A CA 1
ATOM 752 C C . ARG A 1 91 ? 22.411 -3.804 -11.006 1.00 73.69 91 ARG A C 1
ATOM 754 O O . ARG A 1 91 ? 23.218 -4.064 -11.895 1.00 73.69 91 ARG A O 1
ATOM 761 N N . LEU A 1 92 ? 22.645 -4.040 -9.714 1.00 68.31 92 LEU A N 1
ATOM 762 C CA . LEU A 1 92 ? 23.888 -4.645 -9.220 1.00 68.31 92 LEU A CA 1
ATOM 763 C C . LEU A 1 92 ? 24.109 -6.042 -9.827 1.00 68.31 92 LEU A C 1
ATOM 765 O O . LEU A 1 92 ? 25.184 -6.326 -10.351 1.00 68.31 92 LEU A O 1
ATOM 769 N N . GLN A 1 93 ? 23.064 -6.873 -9.879 1.00 60.78 93 GLN A N 1
ATOM 770 C CA . GLN A 1 93 ? 23.133 -8.201 -10.504 1.00 60.78 93 GLN A CA 1
ATOM 771 C C . GLN A 1 93 ? 23.363 -8.150 -12.026 1.00 60.78 93 GLN A C 1
ATOM 773 O O . GLN A 1 93 ? 24.034 -9.020 -12.583 1.00 60.78 93 GLN A O 1
ATOM 778 N N . SER A 1 94 ? 22.831 -7.139 -12.723 1.00 58.06 94 SER A N 1
ATOM 779 C CA . SER A 1 94 ? 23.077 -6.954 -14.165 1.00 58.06 94 SER A CA 1
ATOM 780 C C . SER A 1 94 ? 24.494 -6.458 -14.467 1.00 58.06 94 SER A C 1
ATOM 782 O O . SER A 1 94 ? 25.067 -6.850 -15.488 1.00 58.06 94 SER A O 1
ATOM 784 N N . GLY A 1 95 ? 25.079 -5.654 -13.574 1.00 58.62 95 GLY A N 1
ATOM 785 C CA . GLY A 1 95 ? 26.490 -5.264 -13.638 1.00 58.62 95 GLY A CA 1
ATOM 786 C C . GLY A 1 95 ? 27.427 -6.465 -13.486 1.00 58.62 95 GLY A C 1
ATOM 787 O O . GLY A 1 95 ? 28.389 -6.608 -14.237 1.00 58.62 95 GLY A O 1
ATOM 788 N N . GLU A 1 96 ? 27.091 -7.411 -12.606 1.00 53.69 96 GLU A N 1
ATOM 789 C CA . GLU A 1 96 ? 27.885 -8.631 -12.416 1.00 53.69 96 GLU A CA 1
ATOM 790 C C . GLU A 1 96 ? 27.866 -9.559 -13.649 1.00 53.69 96 GLU A C 1
ATOM 792 O O . GLU A 1 96 ? 28.867 -10.205 -13.974 1.00 53.69 96 GLU A O 1
ATOM 797 N N . ARG A 1 97 ? 26.757 -9.580 -14.405 1.00 52.97 97 ARG A N 1
ATOM 798 C CA . ARG A 1 97 ? 26.659 -10.313 -15.683 1.00 52.97 97 ARG A CA 1
ATOM 799 C C . ARG A 1 97 ? 27.536 -9.724 -16.789 1.00 52.97 97 ARG A C 1
ATOM 801 O O . ARG A 1 97 ? 27.933 -10.472 -17.670 1.00 52.97 97 ARG A O 1
ATOM 808 N N . HIS A 1 98 ? 27.857 -8.431 -16.745 1.00 53.06 98 HIS A N 1
ATOM 809 C CA . HIS A 1 98 ? 28.758 -7.811 -17.725 1.00 53.06 98 HIS A CA 1
ATOM 810 C C . HIS A 1 98 ? 30.235 -8.122 -17.444 1.00 53.06 98 HIS A C 1
ATOM 812 O O . HIS A 1 98 ? 31.032 -8.178 -18.377 1.00 53.06 98 HIS A O 1
ATOM 818 N N . HIS A 1 99 ? 30.607 -8.387 -16.186 1.00 51.50 99 HIS A N 1
ATOM 819 C CA . HIS A 1 99 ? 31.968 -8.816 -15.838 1.00 51.50 99 HIS A CA 1
ATOM 820 C C . HIS A 1 99 ? 32.228 -10.300 -16.095 1.00 51.50 99 HIS A C 1
ATOM 822 O O . HIS A 1 99 ? 33.355 -10.696 -16.391 1.00 51.50 99 HIS A O 1
ATOM 828 N N . ARG A 1 100 ? 31.189 -11.134 -16.043 1.00 56.28 100 ARG A N 1
ATOM 829 C CA . ARG A 1 100 ? 31.260 -12.517 -16.516 1.00 56.28 100 ARG A CA 1
ATOM 830 C C . ARG A 1 100 ? 30.993 -12.496 -18.018 1.00 56.28 100 ARG A C 1
ATOM 832 O O . ARG A 1 100 ? 29.861 -12.718 -18.432 1.00 56.28 100 ARG A O 1
ATOM 839 N N . GLY A 1 101 ? 32.027 -12.175 -18.803 1.00 59.47 101 GLY A N 1
ATOM 840 C CA . GLY A 1 101 ? 31.982 -12.160 -20.270 1.00 59.47 101 GLY A CA 1
ATOM 841 C C . GLY A 1 101 ? 31.270 -13.388 -20.859 1.00 59.47 101 GLY A C 1
ATOM 842 O O . GLY A 1 101 ? 31.103 -14.391 -20.157 1.00 59.47 101 GLY A O 1
ATOM 843 N N . PRO A 1 102 ? 30.823 -13.323 -22.129 1.00 54.47 102 PRO A N 1
ATOM 844 C CA . PRO A 1 102 ? 29.954 -14.328 -22.732 1.00 54.47 102 PRO A CA 1
ATOM 845 C C . PRO A 1 102 ? 30.491 -15.720 -22.419 1.00 54.47 102 PRO A C 1
ATOM 847 O O . PRO A 1 102 ? 31.596 -16.073 -22.832 1.00 54.47 102 PRO A O 1
ATOM 850 N N . ARG A 1 103 ? 29.734 -16.496 -21.631 1.00 61.31 103 ARG A N 1
ATOM 851 C CA . ARG A 1 103 ? 30.052 -17.904 -21.411 1.00 61.31 103 ARG A CA 1
ATOM 852 C C . ARG A 1 103 ? 29.915 -18.563 -22.769 1.00 61.31 103 ARG A C 1
ATOM 854 O O . ARG A 1 103 ? 28.809 -18.888 -23.189 1.00 61.31 103 ARG A O 1
ATOM 861 N N . VAL A 1 104 ? 31.041 -18.685 -23.466 1.00 58.34 104 VAL A N 1
ATOM 862 C CA . VAL A 1 104 ? 31.166 -19.466 -24.685 1.00 58.34 104 VAL A CA 1
ATOM 863 C C . VAL A 1 104 ? 30.771 -20.875 -24.280 1.00 58.34 104 VAL A C 1
ATOM 865 O O . VAL A 1 104 ? 31.541 -21.593 -23.640 1.00 58.34 104 VAL A O 1
ATOM 868 N N . VAL A 1 105 ? 29.525 -21.237 -24.574 1.00 61.94 105 VAL A N 1
ATOM 869 C CA . VAL A 1 105 ? 29.072 -22.615 -24.506 1.00 61.94 105 VAL A CA 1
ATOM 870 C C . VAL A 1 105 ? 29.889 -23.316 -25.576 1.00 61.94 105 VAL A C 1
ATOM 872 O O . VAL A 1 105 ? 29.585 -23.236 -26.764 1.00 61.94 105 VAL A O 1
ATOM 875 N N . LYS A 1 106 ? 31.008 -23.923 -25.172 1.00 53.31 106 LYS A N 1
ATOM 876 C CA . LYS A 1 106 ? 31.707 -24.867 -26.028 1.00 53.31 106 LYS A CA 1
ATOM 877 C C . LYS A 1 106 ? 30.712 -25.995 -26.236 1.00 53.31 106 LYS A C 1
ATOM 879 O O . LYS A 1 106 ? 30.484 -26.788 -25.327 1.00 53.31 106 LYS A O 1
ATOM 884 N N . HIS A 1 107 ? 30.067 -26.012 -27.398 1.00 51.50 107 HIS A N 1
ATOM 885 C CA . HIS A 1 107 ? 29.428 -27.215 -27.891 1.00 51.50 107 HIS A CA 1
ATOM 886 C C . HIS A 1 107 ? 30.512 -28.291 -27.868 1.00 51.50 107 HIS A C 1
ATOM 888 O O . HIS A 1 107 ? 31.459 -28.239 -28.651 1.00 51.50 107 HIS A O 1
ATOM 894 N N . ALA A 1 108 ? 30.429 -29.193 -26.890 1.00 49.69 108 ALA A N 1
ATOM 895 C CA . ALA A 1 108 ? 31.211 -30.410 -26.894 1.00 49.69 108 ALA A CA 1
ATOM 896 C C . ALA A 1 108 ? 30.820 -31.141 -28.180 1.00 49.69 108 ALA A C 1
ATOM 898 O O . ALA A 1 108 ? 29.661 -31.519 -28.363 1.00 49.69 108 ALA A O 1
ATOM 899 N N . GLY A 1 109 ? 31.769 -31.178 -29.114 1.00 52.00 109 GLY A N 1
ATOM 900 C CA . GLY A 1 109 ? 31.654 -31.926 -30.350 1.00 52.00 109 GLY A CA 1
ATOM 901 C C . GLY A 1 109 ? 31.395 -33.396 -30.047 1.00 52.00 109 GLY A C 1
ATOM 902 O O . GLY A 1 109 ? 31.831 -33.908 -29.017 1.00 52.00 109 GLY A O 1
ATOM 903 N N . LYS A 1 110 ? 30.625 -33.989 -30.957 1.00 42.31 110 LYS A N 1
ATOM 904 C CA . LYS A 1 110 ? 30.284 -35.408 -31.058 1.00 42.31 110 LYS A CA 1
ATOM 905 C C . LYS A 1 110 ? 31.485 -36.331 -30.896 1.00 42.31 110 LYS A C 1
ATOM 907 O O . LYS A 1 110 ? 32.570 -35.950 -31.388 1.00 42.31 110 LYS A O 1
#

Foldseek 3Di:
DDPPPDVVVVVVVVVVVVVCVLLVQLVVQLLVQQLVVCCVVVVDDPVVSVVVVVVLVVDPPVVSVVVSVVSSVVSSVVSVVVVVVVVVVVVVVVVVVVVVPPPPPPPPDD

Sequence (110 aa):
MSNFYDPWQHAIQLFFTRVLQFVGLSVLLGLFAWAVLLHWYFTASWADLVRWSWDVARSGDRHWHGVFALCMVIASILVGWLFTTIILLSRLQSGERHHRGPRVVKHAGK